Protein AF-A0A1G8DFT7-F1 (afdb_monomer_lite)

Foldseek 3Di:
DCVLVVLLVQLLVLLVQLQVLLVVCVVPVVSLVSSVVSLVSSVVSLVVSVVVVCNVCVPSSVVSVVSSVVSVVSSVVSVVVD

Organism: NCBI:txid568899

Secondary structure (DSSP, 8-state):
--HHHHHHHHHHHHHHHHHHHHHHHTT-HHHHHHHHHHHHHHHHHHHHHHHTS--S-HHHHHHHHHHHHHHHHHHHHHHH--

pLDDT: mean 84.62, std 9.84, range [50.38, 93.69]

Structure (mmCIF, N/CA/C/O backbone):
data_AF-A0A1G8DFT7-F1
#
_entry.id   AF-A0A1G8DFT7-F1
#
loop_
_atom_site.group_PDB
_atom_site.id
_atom_site.type_symbol
_atom_site.label_atom_id
_atom_site.label_alt_id
_atom_site.label_comp_id
_atom_site.label_asym_id
_atom_site.label_entity_id
_atom_site.label_seq_id
_atom_site.pdbx_PDB_ins_code
_atom_site.Cartn_x
_atom_site.Cartn_y
_atom_site.Cartn_z
_atom_site.occupancy
_atom_site.B_iso_or_equiv
_atom_site.auth_seq_id
_atom_site.auth_comp_id
_atom_site.auth_asym_id
_atom_site.auth_atom_id
_atom_site.pdbx_PDB_model_num
ATOM 1 N N . MET A 1 1 ? -19.514 5.650 16.390 1.00 50.38 1 MET A N 1
ATOM 2 C CA . MET A 1 1 ? -18.135 6.140 16.186 1.00 50.38 1 MET A CA 1
ATOM 3 C C . MET A 1 1 ? -17.770 6.002 14.700 1.00 50.38 1 MET A C 1
ATOM 5 O O . MET A 1 1 ? -17.345 4.932 14.295 1.00 50.38 1 MET A O 1
ATOM 9 N N . PRO A 1 2 ? -17.984 7.029 13.855 1.00 59.53 2 PRO A N 1
ATOM 10 C CA . PRO A 1 2 ? -17.924 6.893 12.387 1.00 59.53 2 PRO A CA 1
ATOM 11 C C . PRO A 1 2 ? -16.513 6.904 11.760 1.00 59.53 2 PRO A C 1
ATOM 13 O O . PRO A 1 2 ? -16.367 6.542 10.595 1.00 59.53 2 PRO A O 1
ATOM 16 N N . GLN A 1 3 ? -15.472 7.302 12.498 1.00 66.62 3 GLN A N 1
ATOM 17 C CA . GLN A 1 3 ? -14.128 7.522 11.934 1.00 66.62 3 GLN A CA 1
ATOM 18 C C . GLN A 1 3 ? -13.427 6.238 11.473 1.00 66.62 3 GLN A C 1
ATOM 20 O O . GLN A 1 3 ? -12.718 6.246 10.475 1.00 66.62 3 GLN A O 1
ATOM 25 N N . GLN A 1 4 ? -13.676 5.109 12.131 1.00 70.81 4 GLN A N 1
ATOM 26 C CA . GLN A 1 4 ? -12.979 3.858 11.822 1.00 70.81 4 GLN A CA 1
ATOM 27 C C . GLN A 1 4 ? -13.454 3.238 10.503 1.00 70.81 4 GLN A C 1
ATOM 29 O O . GLN A 1 4 ? -12.658 2.753 9.704 1.00 70.81 4 GLN A O 1
ATOM 34 N N . ASN A 1 5 ? -14.760 3.331 10.234 1.00 75.94 5 ASN A N 1
ATOM 35 C CA . ASN A 1 5 ? -15.338 2.875 8.973 1.00 75.94 5 ASN A CA 1
ATOM 36 C C . ASN A 1 5 ? -14.891 3.752 7.794 1.00 75.94 5 ASN A C 1
ATOM 38 O O . ASN A 1 5 ? -14.838 3.280 6.662 1.00 75.94 5 ASN A O 1
ATOM 42 N N . GLN A 1 6 ? -14.558 5.021 8.058 1.00 82.12 6 GLN A N 1
ATOM 43 C CA . GLN A 1 6 ? -13.914 5.890 7.075 1.00 82.12 6 GLN A CA 1
ATOM 44 C C . GLN A 1 6 ? -12.453 5.500 6.846 1.00 82.12 6 GLN A C 1
ATOM 46 O O . GLN A 1 6 ? -12.035 5.494 5.697 1.00 82.12 6 GLN A O 1
ATOM 51 N N . GLN A 1 7 ? -11.695 5.124 7.882 1.00 85.19 7 GLN A N 1
ATOM 52 C CA . GLN A 1 7 ? -10.302 4.683 7.715 1.00 85.19 7 GLN A CA 1
ATOM 53 C C . GLN A 1 7 ? -10.194 3.407 6.871 1.00 85.19 7 GLN A C 1
ATOM 55 O O . GLN A 1 7 ? -9.370 3.349 5.967 1.00 85.19 7 GLN A O 1
ATOM 60 N N . VAL A 1 8 ? -11.050 2.406 7.108 1.00 87.56 8 VAL A N 1
ATOM 61 C CA . VAL A 1 8 ? -11.055 1.174 6.295 1.00 87.56 8 VAL A CA 1
ATOM 62 C C . VAL A 1 8 ? -11.459 1.465 4.846 1.00 87.56 8 VAL A C 1
ATOM 64 O O . VAL A 1 8 ? -10.832 0.953 3.923 1.00 87.56 8 VAL A O 1
ATOM 67 N N . GLN A 1 9 ? -12.457 2.327 4.631 1.00 87.69 9 GLN A N 1
ATOM 68 C CA . GLN A 1 9 ? -12.869 2.731 3.282 1.00 87.69 9 GLN A CA 1
ATOM 69 C C . GLN A 1 9 ? -11.784 3.524 2.550 1.00 87.69 9 GLN A C 1
ATOM 71 O O . GLN A 1 9 ? -11.525 3.250 1.383 1.00 87.69 9 GLN A O 1
ATOM 76 N N . GLN A 1 10 ? -11.128 4.473 3.223 1.00 89.38 10 GLN A N 1
ATOM 77 C CA . GLN A 1 10 ? -10.012 5.223 2.644 1.00 89.38 10 GLN A CA 1
ATOM 78 C C . GLN A 1 10 ? -8.856 4.290 2.286 1.00 89.38 10 GLN A C 1
ATOM 80 O O . GLN A 1 10 ? -8.298 4.409 1.196 1.00 89.38 10 GLN A O 1
ATOM 85 N N . ALA A 1 11 ? -8.557 3.313 3.146 1.00 91.00 11 ALA A N 1
ATOM 86 C CA . ALA A 1 11 ? -7.541 2.317 2.863 1.00 91.00 11 ALA A CA 1
ATOM 87 C C . ALA A 1 11 ? -7.898 1.478 1.631 1.00 91.00 11 ALA A C 1
ATOM 89 O O . ALA A 1 11 ? -7.061 1.335 0.746 1.00 91.00 11 ALA A O 1
ATOM 90 N N . GLN A 1 12 ? -9.137 0.981 1.519 1.00 90.31 12 GLN A N 1
ATOM 91 C CA . GLN A 1 12 ? -9.592 0.264 0.318 1.00 90.31 12 GLN A CA 1
ATOM 92 C C . GLN A 1 12 ? -9.482 1.124 -0.940 1.00 90.31 12 GLN A C 1
ATOM 94 O O . GLN A 1 12 ? -9.010 0.652 -1.973 1.00 90.31 12 GLN A O 1
ATOM 99 N N . GLN A 1 13 ? -9.861 2.399 -0.856 1.00 92.56 13 GLN A N 1
ATOM 100 C CA . GLN A 1 13 ? -9.753 3.319 -1.984 1.00 92.56 13 GLN A CA 1
ATOM 101 C C . GLN A 1 13 ? -8.297 3.517 -2.419 1.00 92.56 13 GLN A C 1
ATOM 103 O O . GLN A 1 13 ? -8.002 3.492 -3.613 1.00 92.56 13 GLN A O 1
ATOM 108 N N . ALA A 1 14 ? -7.384 3.677 -1.461 1.00 93.38 14 ALA A N 1
ATOM 109 C CA . ALA A 1 14 ? -5.957 3.806 -1.728 1.00 93.38 14 ALA A CA 1
ATOM 110 C C . ALA A 1 14 ? -5.364 2.516 -2.318 1.00 93.38 14 ALA A C 1
ATOM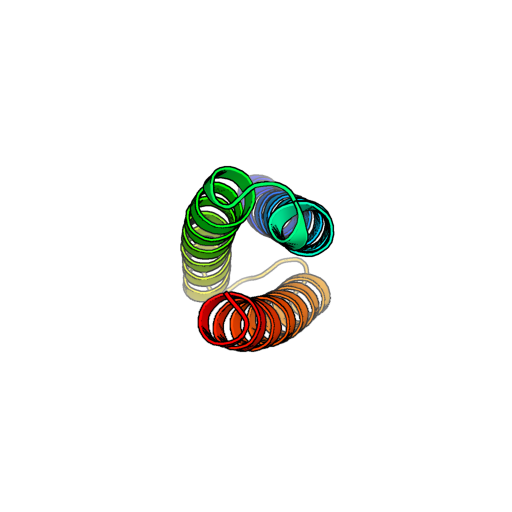 112 O O . ALA A 1 14 ? -4.559 2.592 -3.243 1.00 93.38 14 ALA A O 1
ATOM 113 N N . ILE A 1 15 ? -5.795 1.341 -1.848 1.00 93.69 15 ILE A N 1
ATOM 114 C CA . ILE A 1 15 ? -5.372 0.046 -2.401 1.00 93.69 15 ILE A CA 1
ATOM 115 C C . ILE A 1 15 ? -5.829 -0.099 -3.855 1.00 93.69 15 ILE A C 1
ATOM 117 O O . ILE A 1 15 ? -5.011 -0.424 -4.712 1.00 93.69 15 ILE A O 1
ATOM 121 N N . GLN A 1 16 ? -7.092 0.211 -4.163 1.00 92.31 16 GLN A N 1
ATOM 122 C CA . GLN A 1 16 ? -7.594 0.157 -5.540 1.00 92.31 16 GLN A CA 1
ATOM 123 C C . GLN A 1 16 ? -6.876 1.145 -6.463 1.00 92.31 16 GLN A C 1
ATOM 125 O O . GLN A 1 16 ? -6.538 0.796 -7.596 1.00 92.31 16 GLN A O 1
ATOM 130 N N . GLN A 1 17 ? -6.611 2.367 -5.990 1.00 91.81 17 GLN A N 1
ATOM 131 C CA . GLN A 1 17 ? -5.830 3.336 -6.759 1.00 91.81 17 GLN A CA 1
ATOM 132 C C . GLN A 1 17 ? -4.413 2.827 -7.020 1.00 91.81 17 GLN A C 1
ATOM 134 O O . GLN A 1 17 ? -3.951 2.906 -8.154 1.00 91.81 17 GLN A O 1
ATOM 139 N N . ALA A 1 18 ? -3.756 2.239 -6.018 1.00 91.19 18 ALA A N 1
ATOM 140 C CA . ALA A 1 18 ? -2.431 1.657 -6.185 1.00 91.19 18 ALA A CA 1
ATOM 141 C C . ALA A 1 18 ? -2.445 0.511 -7.206 1.00 91.19 18 ALA A C 1
ATOM 143 O O . ALA A 1 18 ? -1.570 0.436 -8.062 1.00 91.19 18 ALA A O 1
ATOM 144 N N . GLN A 1 19 ? -3.469 -0.342 -7.177 1.00 90.19 19 GLN A N 1
ATOM 145 C CA . GLN A 1 19 ? -3.627 -1.442 -8.129 1.00 90.19 19 GLN A CA 1
ATOM 146 C C . GLN A 1 19 ? -3.782 -0.938 -9.571 1.00 90.19 19 GLN A C 1
ATOM 148 O O . GLN A 1 19 ? -3.142 -1.447 -10.494 1.00 90.19 19 GLN A O 1
ATOM 153 N N . GLN A 1 20 ? -4.575 0.116 -9.766 1.00 90.25 20 GLN A N 1
ATOM 154 C CA . GLN A 1 20 ? -4.755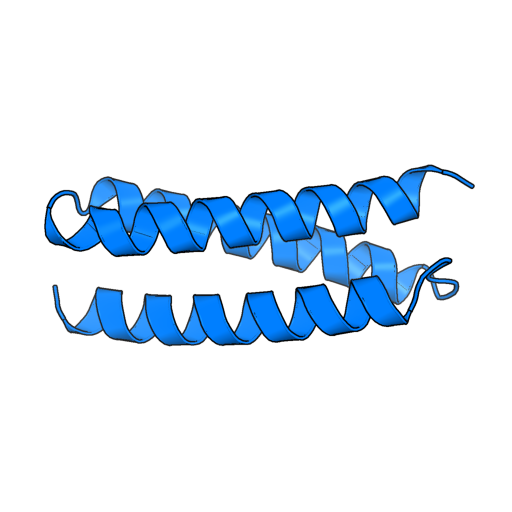 0.737 -11.076 1.00 90.25 20 GLN A CA 1
ATOM 155 C C . GLN A 1 20 ? -3.486 1.476 -11.540 1.00 90.25 20 GLN A C 1
ATOM 157 O O . GLN A 1 20 ? -3.106 1.407 -12.710 1.00 90.25 20 GLN A O 1
ATOM 162 N N . ASN A 1 21 ? -2.796 2.151 -10.622 1.00 90.25 21 ASN A N 1
ATOM 163 C CA . ASN A 1 21 ? -1.540 2.840 -10.895 1.00 90.25 21 ASN A CA 1
ATOM 164 C C . ASN A 1 21 ? -0.428 1.853 -11.272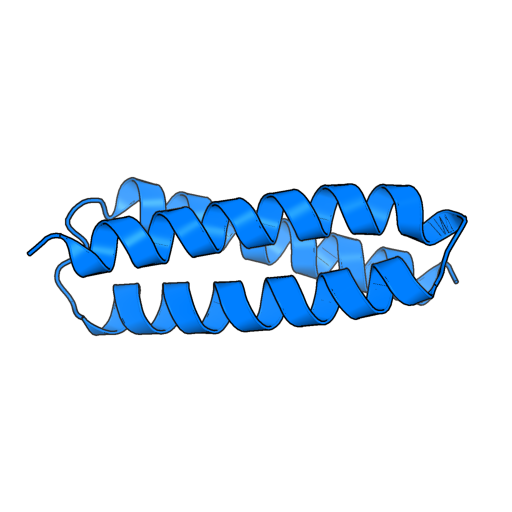 1.00 90.25 21 ASN A C 1
ATOM 166 O O . ASN A 1 21 ? 0.321 2.124 -12.206 1.00 90.25 21 ASN A O 1
ATOM 170 N N . MET A 1 22 ? -0.355 0.682 -10.636 1.00 86.12 22 MET A N 1
ATOM 171 C CA . MET A 1 22 ? 0.598 -0.370 -11.002 1.00 86.12 22 MET A CA 1
ATOM 172 C C . MET A 1 22 ? 0.375 -0.940 -12.396 1.00 86.12 22 MET A C 1
ATOM 174 O O . MET A 1 22 ? 1.346 -1.138 -13.121 1.00 86.12 22 MET A O 1
ATOM 178 N N . GLN A 1 23 ? -0.875 -1.166 -12.810 1.00 84.81 23 GLN A N 1
ATOM 179 C CA . GLN A 1 23 ? -1.151 -1.603 -14.185 1.00 84.81 23 GLN A CA 1
ATOM 180 C C . GLN A 1 23 ? -0.649 -0.575 -15.209 1.00 84.81 23 GLN A C 1
ATOM 182 O O . GLN A 1 23 ? -0.114 -0.935 -16.255 1.00 84.81 23 GLN A O 1
ATOM 187 N N . ASN A 1 24 ? -0.751 0.714 -14.876 1.00 84.44 24 ASN A N 1
ATOM 188 C CA . ASN A 1 24 ? -0.223 1.800 -15.700 1.00 84.44 24 ASN A CA 1
ATOM 189 C C . ASN A 1 24 ? 1.290 2.024 -15.526 1.00 84.44 24 ASN A C 1
ATOM 191 O O . ASN A 1 24 ? 1.915 2.678 -16.366 1.00 84.44 24 ASN A O 1
ATOM 195 N N . ALA A 1 25 ? 1.903 1.474 -14.475 1.00 81.94 25 ALA A N 1
ATOM 196 C CA . ALA A 1 25 ? 3.309 1.687 -14.155 1.00 81.94 25 ALA A CA 1
ATOM 197 C C . ALA A 1 25 ? 4.263 1.072 -15.181 1.00 81.94 25 ALA A C 1
ATOM 199 O O . ALA A 1 25 ? 5.364 1.592 -15.357 1.00 81.94 25 ALA A O 1
ATOM 200 N N . ALA A 1 26 ? 3.814 0.058 -15.929 1.00 74.12 26 ALA A N 1
ATOM 201 C CA . ALA A 1 26 ? 4.545 -0.485 -17.075 1.00 74.12 26 ALA A CA 1
ATOM 202 C C . ALA A 1 26 ? 4.962 0.605 -18.082 1.00 74.12 26 ALA A C 1
ATOM 204 O O . ALA A 1 26 ? 6.020 0.504 -18.693 1.00 74.12 26 ALA A O 1
ATOM 205 N N . ASN A 1 27 ? 4.165 1.672 -18.216 1.00 77.56 27 ASN A N 1
ATOM 206 C CA . ASN A 1 27 ? 4.459 2.806 -19.094 1.00 77.56 27 ASN A CA 1
ATOM 207 C C . ASN A 1 27 ? 4.931 4.056 -18.335 1.00 77.56 27 ASN A C 1
ATOM 209 O O . ASN A 1 27 ? 5.326 5.035 -18.966 1.00 77.56 27 ASN A O 1
ATOM 213 N N . ASN A 1 28 ? 4.866 4.066 -16.998 1.00 84.62 28 ASN A N 1
ATOM 214 C CA . ASN A 1 28 ? 5.234 5.233 -16.205 1.00 84.62 28 ASN A CA 1
ATOM 215 C C . ASN A 1 28 ? 5.760 4.857 -14.799 1.00 84.62 28 ASN A C 1
ATOM 217 O O . ASN A 1 28 ? 4.959 4.656 -13.881 1.00 84.62 28 ASN A O 1
ATOM 221 N N . PRO A 1 29 ? 7.087 4.830 -14.573 1.00 81.50 29 PRO A N 1
ATOM 222 C CA . PRO A 1 29 ? 7.685 4.434 -13.291 1.00 81.50 29 PRO A CA 1
ATOM 223 C C . PRO A 1 29 ? 7.243 5.308 -12.103 1.00 81.50 29 PRO A C 1
ATOM 225 O O . PRO A 1 29 ? 7.204 4.845 -10.963 1.00 81.50 29 PRO A O 1
ATOM 228 N N . GLN A 1 30 ? 6.834 6.560 -12.348 1.00 87.38 30 GLN A N 1
ATOM 229 C CA . GLN A 1 30 ? 6.284 7.433 -11.302 1.00 87.38 30 GLN A CA 1
ATOM 230 C C . GLN A 1 30 ? 4.979 6.889 -10.700 1.00 87.38 30 GLN A C 1
ATOM 232 O O . GLN A 1 30 ? 4.732 7.078 -9.508 1.00 87.38 30 GLN A O 1
ATOM 237 N N . MET A 1 31 ? 4.164 6.179 -11.489 1.00 90.62 31 MET A N 1
ATOM 238 C CA . MET A 1 31 ? 2.931 5.554 -10.998 1.00 90.62 31 MET A CA 1
ATOM 239 C C . MET A 1 31 ? 3.234 4.428 -10.011 1.00 90.62 31 MET A C 1
ATOM 241 O O . MET A 1 31 ? 2.517 4.263 -9.025 1.00 90.62 31 MET A O 1
ATOM 245 N N . LEU A 1 32 ? 4.329 3.694 -10.222 1.00 88.56 32 LEU A N 1
ATOM 246 C CA . LEU A 1 32 ? 4.779 2.660 -9.294 1.00 88.56 32 LEU A CA 1
ATOM 247 C C . LEU A 1 32 ? 5.124 3.266 -7.925 1.00 88.56 32 LEU A C 1
ATOM 249 O O . LEU A 1 32 ? 4.722 2.755 -6.879 1.00 88.56 32 LEU A O 1
ATOM 253 N N . GLN A 1 33 ? 5.817 4.406 -7.939 1.00 89.19 33 GLN A N 1
ATOM 254 C CA . GLN A 1 33 ? 6.203 5.128 -6.729 1.00 89.19 33 GLN A CA 1
ATOM 255 C C . GLN A 1 33 ? 4.979 5.697 -5.988 1.00 89.19 33 GLN A C 1
ATOM 257 O O . GLN A 1 33 ? 4.890 5.595 -4.762 1.00 89.19 33 GLN A O 1
ATOM 262 N N . GLN A 1 34 ? 3.994 6.218 -6.729 1.00 90.69 34 GLN A N 1
ATOM 263 C CA . GLN A 1 34 ? 2.701 6.633 -6.174 1.00 90.69 34 GLN A CA 1
ATOM 264 C C . GLN A 1 34 ? 1.944 5.462 -5.541 1.00 90.69 34 GLN A C 1
ATOM 266 O O . GLN A 1 34 ? 1.432 5.589 -4.429 1.00 90.69 34 GLN A O 1
ATOM 271 N N . SER A 1 35 ? 1.925 4.310 -6.215 1.00 91.69 35 SER A N 1
ATOM 272 C CA . SER A 1 35 ? 1.291 3.084 -5.716 1.00 91.69 35 SER A CA 1
ATOM 273 C C . SER A 1 35 ? 1.900 2.657 -4.379 1.00 91.69 35 SER A C 1
ATOM 275 O O . SER A 1 35 ? 1.172 2.349 -3.438 1.00 91.69 35 SER A O 1
ATOM 277 N N . GLN A 1 36 ? 3.233 2.720 -4.249 1.00 90.06 36 GLN A N 1
ATOM 278 C CA . GLN A 1 36 ? 3.920 2.459 -2.980 1.00 90.06 36 GLN A CA 1
ATOM 279 C C . GLN A 1 36 ? 3.455 3.386 -1.855 1.00 90.06 36 GLN A C 1
ATOM 281 O O . GLN A 1 36 ? 3.170 2.909 -0.754 1.00 90.06 36 GLN A O 1
ATOM 286 N N . GLN A 1 37 ? 3.366 4.694 -2.111 1.00 92.50 37 GLN A N 1
ATOM 287 C CA . GLN A 1 37 ? 2.901 5.650 -1.104 1.00 92.50 37 GLN A CA 1
ATOM 288 C C . GLN A 1 37 ? 1.451 5.388 -0.690 1.00 92.50 37 GLN A C 1
ATOM 290 O O . GLN A 1 37 ? 1.144 5.394 0.504 1.00 92.50 37 GLN A O 1
ATOM 295 N N . GLN A 1 38 ? 0.570 5.124 -1.656 1.00 92.75 38 GLN A N 1
ATOM 296 C CA . GLN A 1 38 ? -0.840 4.826 -1.403 1.00 92.75 38 GLN A CA 1
ATOM 297 C C . GLN A 1 38 ? -1.003 3.560 -0.556 1.00 92.75 38 GLN A C 1
ATOM 299 O O . GLN A 1 38 ? -1.737 3.572 0.431 1.00 92.75 38 GLN A O 1
ATOM 304 N N . LEU A 1 39 ? -0.258 2.496 -0.868 1.00 92.75 39 LEU A N 1
ATOM 305 C CA . LEU A 1 39 ? -0.270 1.260 -0.083 1.00 92.75 39 LEU A CA 1
ATOM 306 C C . LEU A 1 39 ? 0.262 1.461 1.330 1.00 92.75 39 LEU A C 1
ATOM 308 O O . LEU A 1 39 ? -0.304 0.926 2.281 1.00 92.75 39 LEU A O 1
ATOM 312 N N . GLN A 1 40 ? 1.326 2.243 1.495 1.00 92.44 40 GLN A N 1
ATOM 313 C CA . GLN A 1 40 ? 1.875 2.524 2.818 1.00 92.44 40 GLN A CA 1
ATOM 314 C C . GLN A 1 40 ? 0.882 3.320 3.678 1.00 92.44 40 GLN A C 1
ATOM 316 O O . GLN A 1 40 ? 0.719 3.041 4.869 1.00 92.44 40 GLN A O 1
ATOM 321 N N . GLN A 1 41 ? 0.165 4.268 3.070 1.00 91.69 41 GLN A N 1
ATOM 322 C CA . GLN A 1 41 ? -0.887 5.022 3.745 1.00 91.69 41 GLN A CA 1
ATOM 323 C C . GLN A 1 41 ? -2.079 4.124 4.112 1.00 91.69 41 GLN A 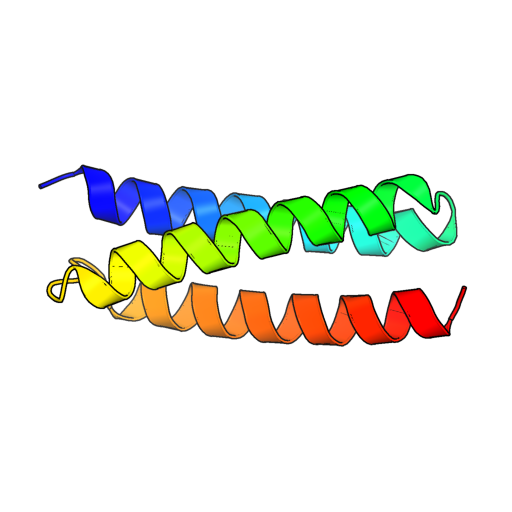C 1
ATOM 325 O O . GLN A 1 41 ? -2.537 4.159 5.256 1.00 91.69 41 GLN A O 1
ATOM 330 N N . ALA A 1 42 ? -2.531 3.269 3.189 1.00 91.88 42 ALA A N 1
ATOM 331 C CA . ALA A 1 42 ? -3.587 2.292 3.442 1.00 91.88 42 ALA A CA 1
ATOM 332 C C . ALA A 1 42 ? -3.216 1.336 4.585 1.00 91.88 42 ALA A C 1
ATOM 334 O O . ALA A 1 42 ? -4.025 1.091 5.477 1.00 91.88 42 ALA A O 1
ATOM 335 N N . GLN A 1 43 ? -1.972 0.848 4.611 1.00 91.62 43 GLN A N 1
ATOM 336 C CA . GLN A 1 43 ? -1.476 -0.027 5.671 1.00 91.62 43 GLN A CA 1
ATOM 337 C C . GLN A 1 43 ? -1.549 0.647 7.047 1.00 91.62 43 GLN A C 1
ATOM 339 O O . GLN A 1 43 ? -2.048 0.037 7.991 1.00 91.62 43 GLN A O 1
ATOM 344 N N . GLN A 1 44 ? -1.111 1.906 7.166 1.00 90.75 44 GLN A N 1
ATOM 345 C CA . GLN A 1 44 ? -1.218 2.657 8.422 1.00 90.75 44 GLN A CA 1
ATOM 346 C C . GLN A 1 44 ? -2.672 2.842 8.867 1.00 90.75 44 GLN A C 1
ATOM 348 O O . GLN A 1 44 ? -2.981 2.683 10.049 1.00 90.75 44 GLN A O 1
ATOM 353 N N . GLN A 1 45 ? -3.571 3.161 7.934 1.00 89.38 45 GLN A N 1
ATOM 354 C CA . GLN A 1 45 ? -4.993 3.334 8.236 1.00 89.38 45 GLN A CA 1
ATOM 355 C C . GLN A 1 45 ? -5.634 2.026 8.710 1.00 89.38 45 GLN A C 1
ATOM 357 O O . GLN A 1 45 ? -6.359 2.029 9.706 1.00 89.38 45 GLN A O 1
ATOM 362 N N . LEU A 1 46 ? -5.324 0.901 8.055 1.00 88.62 46 LEU A N 1
ATOM 363 C CA . LEU A 1 46 ? -5.798 -0.422 8.466 1.00 88.62 46 LEU A CA 1
ATOM 364 C C . LEU A 1 46 ? -5.233 -0.826 9.825 1.00 88.62 46 LEU A C 1
ATOM 366 O O . LEU A 1 46 ? -5.978 -1.331 10.658 1.00 88.62 46 LEU A O 1
ATOM 370 N N . GLN A 1 47 ? -3.953 -0.561 10.085 1.00 88.06 47 GLN A N 1
ATOM 371 C CA . GLN A 1 47 ? -3.326 -0.894 11.362 1.00 88.06 47 GLN A CA 1
ATOM 372 C C . GLN A 1 47 ? -3.930 -0.086 12.520 1.00 88.06 47 GLN A C 1
ATOM 374 O O . GLN A 1 47 ? -4.227 -0.656 13.569 1.00 88.06 47 GLN A O 1
ATOM 379 N N . GLN A 1 48 ? -4.202 1.209 12.323 1.00 86.44 48 GLN A N 1
ATOM 380 C CA . GLN A 1 48 ? -4.924 2.022 13.309 1.00 86.44 48 GLN A CA 1
ATOM 381 C C . GLN A 1 48 ? -6.358 1.528 13.525 1.00 86.44 48 GLN A C 1
ATOM 383 O O . GLN A 1 48 ? -6.799 1.404 14.668 1.00 86.44 48 GLN A O 1
ATOM 388 N N . ALA A 1 49 ? -7.074 1.202 12.445 1.00 84.38 49 ALA A N 1
ATOM 389 C CA . ALA A 1 49 ? -8.425 0.656 12.532 1.00 84.38 49 ALA A CA 1
ATOM 390 C C . ALA A 1 49 ? -8.455 -0.695 13.271 1.00 84.38 49 ALA A C 1
ATOM 392 O O . ALA A 1 49 ? -9.392 -0.965 14.021 1.00 84.38 49 ALA A O 1
ATOM 393 N N . GLN A 1 50 ? -7.412 -1.514 13.112 1.00 82.69 50 GLN A N 1
ATOM 394 C CA . GLN A 1 50 ? -7.245 -2.799 13.789 1.00 82.69 50 GLN A CA 1
ATOM 395 C C . GLN A 1 50 ? -6.886 -2.629 15.275 1.00 82.69 50 GLN A C 1
ATOM 397 O O . GLN A 1 50 ? -7.492 -3.277 16.127 1.00 82.69 50 GLN A O 1
ATOM 402 N N . GLN A 1 51 ? -5.959 -1.721 15.609 1.00 80.56 51 GLN A N 1
ATOM 403 C CA . GLN A 1 51 ? -5.570 -1.415 16.995 1.00 80.56 51 GLN A CA 1
ATOM 404 C C . GLN A 1 51 ? -6.694 -0.797 17.815 1.00 80.56 51 GLN A C 1
ATOM 406 O O . GLN A 1 51 ? -6.759 -0.999 19.026 1.00 80.56 51 GLN A O 1
ATOM 411 N N . ALA A 1 52 ? -7.591 -0.063 17.165 1.00 75.44 52 ALA A N 1
ATOM 412 C CA . ALA A 1 52 ? -8.757 0.488 17.825 1.00 75.44 52 ALA A CA 1
ATOM 413 C C . ALA A 1 52 ? -9.750 -0.600 18.299 1.00 75.44 52 ALA A C 1
ATOM 415 O O . ALA A 1 52 ? -10.753 -0.269 18.928 1.00 75.44 52 ALA A O 1
ATOM 416 N N . GLY A 1 53 ? -9.462 -1.888 18.040 1.00 56.59 53 GLY A N 1
ATOM 417 C CA . GLY A 1 53 ? -9.956 -3.054 18.785 1.00 56.59 53 GLY A CA 1
ATOM 418 C C . GLY A 1 53 ? -11.432 -3.390 18.589 1.00 56.59 53 GLY A C 1
ATOM 419 O O . GLY A 1 53 ? -11.882 -4.451 19.005 1.00 56.59 53 GLY A O 1
ATOM 420 N N . ASN A 1 54 ? -12.179 -2.507 17.933 1.00 57.34 54 ASN A N 1
ATOM 421 C CA . ASN A 1 54 ? -13.617 -2.606 17.766 1.00 57.34 54 ASN A CA 1
ATOM 422 C C . ASN A 1 54 ? -14.006 -2.194 16.344 1.00 57.34 54 ASN A C 1
ATOM 424 O O . ASN A 1 54 ? -14.866 -1.330 16.156 1.00 57.34 54 ASN A O 1
ATOM 428 N N . ALA A 1 55 ? -13.328 -2.802 15.359 1.00 59.38 55 ALA A N 1
ATOM 429 C CA . ALA A 1 55 ? -13.680 -2.692 13.950 1.00 59.38 55 ALA A CA 1
ATOM 430 C C . ALA A 1 55 ? -15.175 -2.948 13.817 1.00 59.38 55 ALA A C 1
ATOM 432 O O . ALA A 1 55 ? -15.630 -4.078 13.967 1.00 59.38 55 ALA A O 1
ATOM 433 N N . GLN A 1 56 ? -15.940 -1.884 13.566 1.00 63.03 56 GLN A N 1
ATOM 434 C CA . GLN A 1 56 ? -17.392 -1.977 13.400 1.00 63.03 56 GLN A CA 1
ATOM 435 C C . GLN A 1 56 ? -17.743 -2.975 12.284 1.00 63.03 56 GLN A C 1
ATOM 437 O O . GLN A 1 56 ? -18.764 -3.646 12.364 1.00 63.03 56 GLN A O 1
ATOM 442 N N . ASN A 1 57 ? -16.846 -3.100 11.297 1.00 73.81 57 ASN A N 1
ATOM 443 C CA . ASN A 1 57 ? -16.863 -4.104 10.244 1.00 73.81 57 ASN A CA 1
ATOM 444 C C . ASN A 1 57 ? -15.522 -4.860 10.195 1.00 73.81 57 ASN A C 1
ATOM 446 O O . ASN A 1 57 ? -14.634 -4.499 9.415 1.00 73.81 57 ASN A O 1
ATOM 450 N N . PRO A 1 58 ? -15.360 -5.939 10.981 1.00 78.19 58 PRO A N 1
ATOM 451 C CA . PRO A 1 58 ? -14.144 -6.747 10.943 1.00 78.19 58 PRO A CA 1
ATOM 452 C C . PRO A 1 58 ? -13.959 -7.427 9.578 1.00 78.19 58 PRO A C 1
ATOM 454 O O . PRO A 1 58 ? -12.829 -7.605 9.137 1.00 78.19 58 PRO A O 1
ATOM 457 N N . GLN A 1 59 ? -15.053 -7.722 8.864 1.00 84.50 59 GLN A N 1
ATOM 458 C CA . GLN A 1 59 ? -15.008 -8.256 7.499 1.00 84.50 59 GLN A CA 1
ATOM 459 C C . GLN A 1 59 ? -14.365 -7.285 6.505 1.00 84.50 59 GLN A C 1
ATOM 461 O O . GLN A 1 59 ? -13.489 -7.697 5.754 1.00 84.50 59 GLN A O 1
ATOM 466 N N . GLN A 1 60 ? -14.751 -6.003 6.510 1.00 85.31 60 GLN A N 1
ATOM 467 C CA . GLN A 1 60 ? -14.148 -5.018 5.600 1.00 85.31 60 GLN A CA 1
ATOM 468 C C . GLN A 1 60 ? -12.674 -4.794 5.926 1.00 85.31 60 GLN A C 1
ATOM 470 O O . GLN A 1 60 ? -11.849 -4.722 5.023 1.00 85.31 60 GLN A O 1
ATOM 475 N N . LEU A 1 61 ? -12.330 -4.738 7.215 1.00 87.06 61 LEU A N 1
ATOM 476 C CA . LEU A 1 61 ? -10.941 -4.628 7.646 1.00 87.06 61 LEU A CA 1
ATOM 477 C C . LEU A 1 61 ? -10.104 -5.820 7.150 1.00 87.06 61 LEU A C 1
ATOM 479 O O . LEU A 1 61 ? -8.980 -5.638 6.687 1.00 87.06 61 LEU A O 1
ATOM 483 N N . GLN A 1 62 ? -10.649 -7.033 7.247 1.00 88.31 62 GLN A N 1
ATOM 484 C CA . GLN A 1 62 ? -9.979 -8.253 6.808 1.00 88.31 62 GLN A CA 1
ATOM 485 C C . GLN A 1 62 ? -9.844 -8.315 5.281 1.00 88.31 62 GLN A C 1
ATOM 487 O O . GLN A 1 62 ? -8.785 -8.681 4.778 1.00 88.31 62 GLN A O 1
ATOM 492 N N . GLN A 1 63 ? -10.882 -7.904 4.552 1.00 90.50 63 GLN A N 1
ATOM 493 C CA . GLN A 1 63 ? -10.875 -7.833 3.093 1.00 90.50 63 GLN A CA 1
ATOM 494 C C . GLN A 1 63 ? -9.835 -6.820 2.599 1.00 90.50 63 GLN A C 1
ATOM 496 O O . GLN A 1 63 ? -8.970 -7.166 1.801 1.00 90.50 63 GLN A O 1
ATOM 501 N N . ALA A 1 64 ? -9.816 -5.622 3.185 1.00 90.50 64 ALA A N 1
ATOM 502 C CA . ALA A 1 64 ? -8.828 -4.599 2.872 1.00 90.50 64 ALA A CA 1
ATOM 503 C C . ALA A 1 64 ? -7.391 -5.042 3.198 1.00 90.50 64 ALA A C 1
ATOM 505 O O . ALA A 1 64 ? -6.467 -4.722 2.458 1.00 90.50 64 ALA A O 1
ATOM 506 N N . GLN A 1 65 ? -7.174 -5.808 4.274 1.00 89.94 65 GLN A N 1
ATOM 507 C CA . GLN A 1 65 ? -5.858 -6.395 4.568 1.00 89.94 65 GLN A CA 1
ATOM 508 C C . GLN A 1 65 ? -5.424 -7.427 3.520 1.00 89.94 65 GLN A C 1
ATOM 510 O O . GLN A 1 65 ? -4.249 -7.456 3.153 1.00 89.94 65 GLN A O 1
ATOM 515 N N . GLN A 1 66 ? -6.349 -8.259 3.032 1.00 93.38 66 GLN A N 1
ATOM 516 C CA . GLN A 1 66 ? -6.059 -9.210 1.956 1.00 93.38 66 GLN A CA 1
ATOM 517 C C . GLN A 1 66 ? -5.737 -8.494 0.644 1.00 93.38 66 GLN A C 1
ATOM 519 O O . GLN A 1 66 ? -4.743 -8.833 0.003 1.00 93.38 66 GLN A O 1
ATOM 524 N N . GLU A 1 67 ? -6.536 -7.490 0.273 1.00 92.88 67 GLU A N 1
ATOM 525 C CA . GLU A 1 67 ? -6.280 -6.665 -0.909 1.00 92.88 67 GLU A CA 1
ATOM 526 C C . GLU A 1 67 ? -4.912 -5.980 -0.783 1.00 92.88 67 GLU A C 1
ATOM 528 O O . GLU A 1 67 ? -4.080 -6.111 -1.673 1.00 92.88 67 GLU A O 1
ATOM 533 N N . LEU A 1 68 ? -4.609 -5.351 0.359 1.00 92.44 68 LEU A N 1
ATOM 534 C CA . LEU A 1 68 ? -3.310 -4.722 0.615 1.00 92.44 68 LEU A CA 1
ATOM 535 C C . LEU A 1 68 ? -2.139 -5.691 0.383 1.00 92.44 68 LEU A C 1
ATOM 537 O O . LEU A 1 68 ? -1.153 -5.311 -0.246 1.00 92.44 68 LEU A O 1
ATOM 541 N N . GLN A 1 69 ? -2.228 -6.924 0.896 1.00 92.56 69 GLN A N 1
ATOM 542 C CA . GLN A 1 69 ? -1.182 -7.932 0.701 1.00 92.56 69 GLN A CA 1
ATOM 543 C C . GLN A 1 69 ? -1.031 -8.343 -0.763 1.00 92.56 69 GLN A C 1
ATOM 545 O O . GLN A 1 69 ? 0.102 -8.447 -1.233 1.00 92.56 69 GLN A O 1
ATOM 550 N N . GLN A 1 70 ? -2.140 -8.553 -1.481 1.00 92.69 70 GLN A N 1
ATOM 551 C CA . GLN A 1 70 ? -2.089 -8.854 -2.914 1.00 92.69 70 GLN A CA 1
ATOM 552 C C . GLN A 1 70 ? -1.408 -7.725 -3.681 1.00 92.69 70 GLN A C 1
ATOM 554 O O . GLN A 1 70 ? -0.411 -7.967 -4.359 1.00 92.69 70 GLN A O 1
ATOM 559 N N . VAL A 1 71 ? -1.859 -6.483 -3.486 1.00 90.88 71 VAL A N 1
ATOM 560 C CA . VAL A 1 71 ? -1.312 -5.333 -4.211 1.00 90.88 71 VAL A CA 1
ATOM 561 C C . VAL A 1 71 ? 0.155 -5.091 -3.850 1.00 90.88 71 VAL A C 1
ATOM 563 O O . VAL A 1 71 ? 0.949 -4.774 -4.727 1.00 90.88 71 VAL A O 1
ATOM 566 N N . GLN A 1 72 ? 0.577 -5.298 -2.597 1.00 90.00 72 GLN A N 1
ATOM 567 C CA . GLN A 1 72 ? 2.001 -5.234 -2.235 1.00 90.00 72 GLN A CA 1
ATOM 568 C C . GLN A 1 72 ? 2.844 -6.302 -2.942 1.00 90.00 72 GLN A C 1
ATOM 570 O O . GLN A 1 72 ? 3.972 -6.021 -3.348 1.00 90.00 72 GLN A O 1
ATOM 575 N N . GLN A 1 73 ? 2.319 -7.518 -3.093 1.00 90.94 73 GLN A N 1
ATOM 576 C CA . GLN A 1 73 ? 3.024 -8.591 -3.787 1.00 90.94 73 GLN A CA 1
ATOM 577 C C . GLN A 1 73 ? 3.107 -8.323 -5.295 1.00 90.94 73 GLN A C 1
ATOM 579 O O . GLN A 1 73 ? 4.166 -8.512 -5.897 1.00 90.94 73 GLN A O 1
ATOM 584 N N . GLU A 1 74 ? 2.020 -7.841 -5.898 1.00 89.56 74 GLU A N 1
ATOM 585 C CA . GLU A 1 74 ? 1.994 -7.378 -7.288 1.00 89.56 74 GLU A CA 1
ATOM 586 C C . GLU A 1 74 ? 2.979 -6.223 -7.503 1.00 89.56 74 GLU A C 1
ATOM 588 O O . GLU A 1 74 ? 3.737 -6.233 -8.470 1.00 89.56 74 GLU A O 1
ATOM 593 N N . LEU A 1 75 ? 3.051 -5.275 -6.566 1.00 87.75 75 LEU A N 1
ATOM 594 C CA . LEU A 1 75 ? 3.978 -4.145 -6.613 1.00 87.75 75 LEU A CA 1
ATOM 595 C C . LEU A 1 75 ? 5.421 -4.601 -6.617 1.00 87.75 75 LEU A C 1
ATOM 597 O O . LEU A 1 75 ? 6.210 -4.124 -7.423 1.00 87.75 75 LEU A O 1
ATOM 601 N N . GLN A 1 7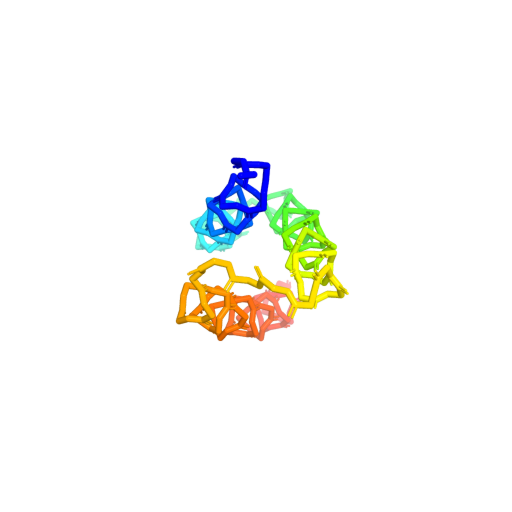6 ? 5.764 -5.538 -5.740 1.00 87.62 76 GLN A N 1
ATOM 602 C CA . GLN A 1 76 ? 7.115 -6.071 -5.660 1.00 87.62 76 GLN A CA 1
ATOM 603 C C . GLN A 1 76 ? 7.507 -6.839 -6.933 1.00 87.62 76 GLN A C 1
ATOM 605 O O . GLN A 1 76 ? 8.673 -6.817 -7.327 1.00 87.62 76 GLN A O 1
ATOM 610 N N . GLN A 1 77 ? 6.545 -7.484 -7.600 1.00 87.94 77 GLN A N 1
ATOM 611 C CA . GLN A 1 77 ? 6.765 -8.102 -8.909 1.00 87.94 77 GLN A CA 1
ATOM 612 C C . GLN A 1 77 ? 6.913 -7.060 -10.018 1.00 87.94 77 GLN A C 1
ATOM 614 O O . GLN A 1 77 ? 7.842 -7.156 -10.811 1.00 87.94 77 GLN A O 1
ATOM 619 N N . ALA A 1 78 ? 6.039 -6.055 -10.068 1.00 85.00 78 ALA A N 1
ATOM 620 C CA . ALA A 1 78 ? 6.106 -4.981 -11.055 1.00 85.00 78 ALA A CA 1
ATOM 621 C C . ALA A 1 78 ? 7.415 -4.184 -10.931 1.00 85.00 78 ALA A C 1
ATOM 623 O O . ALA A 1 78 ? 8.013 -3.818 -11.935 1.00 85.00 78 ALA A O 1
ATOM 624 N N . GLN A 1 79 ? 7.900 -3.986 -9.704 1.00 82.31 79 GLN A N 1
ATOM 625 C CA . GLN A 1 79 ? 9.171 -3.327 -9.409 1.00 82.31 79 GLN A CA 1
ATOM 626 C C . GLN A 1 79 ? 10.392 -4.164 -9.832 1.00 82.31 79 GLN A C 1
ATOM 628 O O . GLN A 1 79 ? 11.425 -3.592 -10.150 1.00 82.31 79 GLN A O 1
ATOM 633 N N . GLN A 1 80 ? 10.277 -5.498 -9.854 1.00 82.56 80 GLN A N 1
ATOM 634 C CA . GLN A 1 80 ? 11.309 -6.404 -10.387 1.00 82.56 80 GLN A CA 1
ATOM 635 C C . GLN A 1 80 ? 11.273 -6.548 -11.913 1.00 82.56 80 GLN A C 1
ATOM 637 O O . GLN A 1 80 ? 12.261 -6.974 -12.503 1.00 82.56 80 GLN A O 1
ATOM 642 N N . GLN A 1 81 ? 10.127 -6.274 -12.537 1.00 76.44 81 GLN A N 1
ATOM 643 C CA . GLN A 1 81 ? 9.946 -6.354 -13.988 1.00 76.44 81 GLN A CA 1
ATOM 644 C C . GLN A 1 81 ? 10.279 -5.039 -14.715 1.00 76.44 81 GLN A C 1
ATOM 646 O O . GLN A 1 81 ? 10.246 -5.020 -15.946 1.00 76.44 81 GLN A O 1
ATOM 651 N N . GLN A 1 82 ? 10.579 -3.962 -13.979 1.00 62.31 82 GLN A N 1
ATOM 652 C CA . GLN A 1 82 ? 11.166 -2.726 -14.515 1.00 62.31 82 GLN A CA 1
ATOM 653 C C . GLN A 1 82 ? 12.687 -2.827 -14.604 1.00 62.31 82 GLN A C 1
ATOM 655 O O . GLN A 1 82 ? 13.233 -2.281 -15.588 1.00 62.31 82 GLN A O 1
#

Radius of gyration: 13.16 Å; chains: 1; bounding box: 29×17×38 Å

Sequence (82 aa):
MPQQNQQVQQAQQAIQQAQQNMQNAANNPQ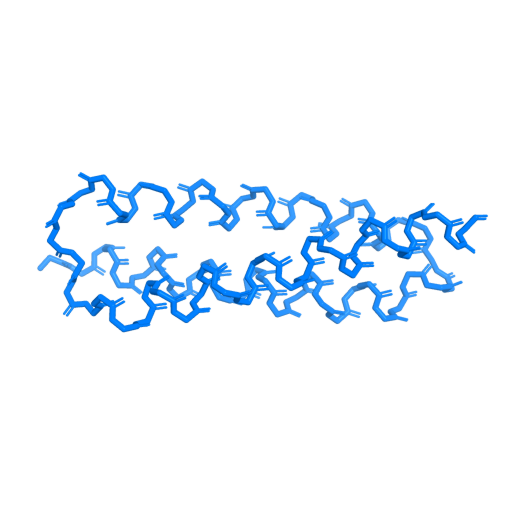MLQQSQQQLQQAQQQLQQAQQAGNAQNPQQLQQAQQELQQVQQELQQAQQQQ